Protein AF-A0A9D1C0P4-F1 (afdb_monomer_lite)

Structure (mmCIF, N/CA/C/O backbone):
data_AF-A0A9D1C0P4-F1
#
_entry.id   AF-A0A9D1C0P4-F1
#
loop_
_atom_site.group_PDB
_atom_site.id
_atom_site.type_symbol
_atom_site.label_atom_id
_atom_site.label_alt_id
_atom_site.label_comp_id
_atom_site.label_asym_id
_atom_site.label_entity_id
_atom_site.label_seq_id
_atom_site.pdbx_PDB_ins_code
_atom_site.Cartn_x
_atom_site.Cartn_y
_atom_site.Cartn_z
_atom_site.occupancy
_atom_site.B_iso_or_equiv
_atom_site.auth_seq_id
_atom_site.auth_comp_id
_atom_site.auth_asym_id
_atom_site.auth_atom_id
_atom_site.pdbx_PDB_model_num
ATOM 1 N N . MET A 1 1 ? -6.339 -3.676 -71.695 1.00 47.19 1 MET A N 1
ATOM 2 C CA . MET A 1 1 ? -6.099 -4.451 -70.458 1.00 47.19 1 MET A CA 1
ATOM 3 C C . MET A 1 1 ? -5.265 -3.570 -69.535 1.00 47.19 1 MET A C 1
ATOM 5 O O . MET A 1 1 ? -4.075 -3.431 -69.769 1.00 47.19 1 MET A O 1
ATOM 9 N N . PHE A 1 2 ? -5.892 -2.866 -68.589 1.00 57.50 2 PHE A N 1
ATOM 10 C CA . PHE A 1 2 ? -5.196 -1.977 -67.650 1.00 57.50 2 PHE A CA 1
ATOM 11 C C . PHE A 1 2 ? -5.024 -2.723 -66.327 1.00 57.50 2 PHE A C 1
ATOM 13 O O . PHE A 1 2 ? -6.004 -2.988 -65.640 1.00 57.50 2 PHE A O 1
ATOM 20 N N . GLN A 1 3 ? -3.793 -3.118 -66.008 1.00 63.97 3 GLN A N 1
ATOM 21 C CA . GLN A 1 3 ? -3.466 -3.713 -64.714 1.00 63.97 3 GLN A CA 1
ATOM 22 C C . GLN A 1 3 ? -3.339 -2.585 -63.687 1.00 63.97 3 GLN A C 1
ATOM 24 O O . GLN A 1 3 ? -2.425 -1.764 -63.776 1.00 63.97 3 GLN A O 1
ATOM 29 N N . ALA A 1 4 ? -4.263 -2.522 -62.730 1.00 64.19 4 ALA A N 1
ATOM 30 C CA . ALA A 1 4 ? -4.133 -1.643 -61.577 1.00 64.19 4 ALA A CA 1
ATOM 31 C C . ALA A 1 4 ? -2.969 -2.151 -60.713 1.00 64.19 4 ALA A C 1
ATOM 33 O O . ALA A 1 4 ? -3.048 -3.222 -60.116 1.00 64.19 4 ALA A O 1
ATOM 34 N N . GLN A 1 5 ? -1.868 -1.401 -60.665 1.00 65.94 5 GLN A N 1
ATOM 35 C CA . GLN A 1 5 ? -0.776 -1.654 -59.726 1.00 65.94 5 GLN A CA 1
ATOM 36 C C . GLN A 1 5 ? -1.295 -1.394 -58.308 1.00 65.94 5 GLN A C 1
ATOM 38 O O . GLN A 1 5 ? -1.337 -0.256 -57.839 1.00 65.94 5 GLN A O 1
ATOM 43 N N . GLN A 1 6 ? -1.737 -2.454 -57.633 1.00 66.25 6 GLN A N 1
ATOM 44 C CA . GLN A 1 6 ? -2.166 -2.391 -56.244 1.00 66.25 6 GLN A CA 1
ATOM 45 C C . GLN A 1 6 ? -0.928 -2.197 -55.365 1.00 66.25 6 GLN A C 1
ATOM 47 O O . GLN A 1 6 ? -0.249 -3.149 -54.984 1.00 66.25 6 GLN A O 1
ATOM 52 N N . LYS A 1 7 ? -0.612 -0.933 -55.063 1.00 64.50 7 LYS A N 1
ATOM 53 C CA . LYS A 1 7 ? 0.397 -0.566 -54.069 1.00 64.50 7 LYS A CA 1
ATOM 54 C C . LYS A 1 7 ? -0.047 -1.148 -52.730 1.00 64.50 7 LYS A C 1
ATOM 56 O O . LYS A 1 7 ? -0.967 -0.624 -52.102 1.00 64.50 7 LYS A O 1
ATOM 61 N N . VAL A 1 8 ? 0.585 -2.237 -52.300 1.00 65.19 8 VAL A N 1
ATOM 62 C CA . VAL A 1 8 ? 0.383 -2.772 -50.954 1.00 65.19 8 VAL A CA 1
ATOM 63 C C . VAL A 1 8 ? 0.871 -1.691 -49.995 1.00 65.19 8 VAL A C 1
ATOM 65 O O . VAL A 1 8 ? 2.058 -1.378 -49.930 1.00 65.19 8 VAL A O 1
ATOM 68 N N . MET A 1 9 ? -0.069 -1.021 -49.335 1.00 63.50 9 MET A N 1
ATOM 69 C CA . MET A 1 9 ? 0.244 -0.003 -48.345 1.00 63.50 9 MET A CA 1
ATOM 70 C C . MET A 1 9 ? 0.800 -0.727 -47.123 1.00 63.50 9 MET A C 1
ATOM 72 O O . MET A 1 9 ? 0.048 -1.250 -46.305 1.00 63.50 9 MET A O 1
ATOM 76 N N . THR A 1 10 ? 2.124 -0.804 -47.021 1.00 69.56 10 THR A N 1
ATOM 77 C CA . THR A 1 10 ? 2.783 -1.329 -45.830 1.00 69.56 10 THR A CA 1
ATOM 78 C C . THR A 1 10 ? 2.489 -0.383 -44.664 1.00 69.56 10 THR A C 1
ATOM 80 O O . THR A 1 10 ? 2.980 0.746 -44.642 1.00 69.56 10 THR A O 1
ATOM 83 N N . ASN A 1 11 ? 1.692 -0.830 -43.687 1.00 65.81 11 ASN A N 1
ATOM 84 C CA . ASN A 1 11 ? 1.461 -0.116 -42.426 1.00 65.81 11 ASN A CA 1
ATOM 85 C C . ASN A 1 11 ? 2.687 -0.256 -41.507 1.00 65.81 11 ASN A C 1
ATOM 87 O O . ASN A 1 11 ? 2.621 -0.851 -40.432 1.00 65.81 11 ASN A O 1
ATOM 91 N N . GLN A 1 12 ? 3.840 0.211 -41.982 1.00 76.75 12 GLN A N 1
ATOM 92 C CA . GLN A 1 12 ? 5.095 0.161 -41.251 1.00 76.75 12 GLN A CA 1
ATOM 93 C C . GLN A 1 12 ? 5.411 1.556 -40.756 1.00 76.75 12 GLN A C 1
ATOM 95 O O . GLN A 1 12 ? 5.708 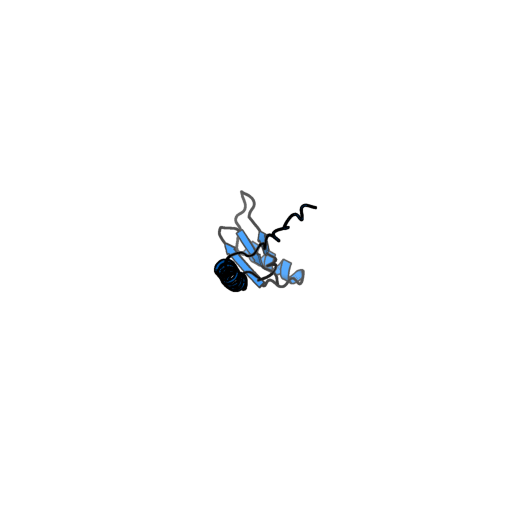2.480 -41.516 1.00 76.75 12 GLN A O 1
ATOM 100 N N . TYR A 1 13 ? 5.330 1.703 -39.445 1.00 82.31 13 TYR A N 1
ATOM 101 C CA . TYR A 1 13 ? 5.829 2.895 -38.808 1.00 82.31 13 TYR A CA 1
ATOM 102 C C . TYR A 1 13 ? 7.360 2.916 -38.875 1.00 82.31 13 TYR A C 1
ATOM 104 O O . TYR A 1 13 ? 8.004 1.867 -38.957 1.00 82.31 13 TYR A O 1
ATOM 112 N N . PRO A 1 14 ? 7.976 4.104 -38.830 1.00 87.81 14 PRO A N 1
ATOM 113 C CA . PRO A 1 14 ? 9.418 4.199 -38.676 1.00 87.81 14 PRO A CA 1
ATOM 114 C C . PRO A 1 14 ? 9.907 3.382 -37.468 1.00 87.81 14 PRO A C 1
ATOM 116 O O . PRO A 1 14 ? 9.281 3.426 -36.407 1.00 87.81 14 PRO A O 1
ATOM 119 N N . ALA A 1 15 ? 11.039 2.683 -37.612 1.00 85.69 15 ALA A N 1
ATOM 120 C CA . ALA A 1 15 ? 11.590 1.766 -36.602 1.00 85.69 15 ALA A CA 1
ATOM 121 C C . ALA A 1 15 ? 11.703 2.382 -35.192 1.00 85.69 15 ALA A C 1
ATOM 123 O O . ALA A 1 15 ? 11.489 1.703 -34.190 1.00 85.69 15 ALA A O 1
ATOM 124 N N . TRP A 1 16 ? 11.956 3.693 -35.117 1.00 90.62 16 TRP A N 1
ATOM 125 C CA . TRP A 1 16 ? 12.046 4.433 -33.858 1.00 90.62 16 TRP A CA 1
ATOM 126 C C . TRP A 1 16 ? 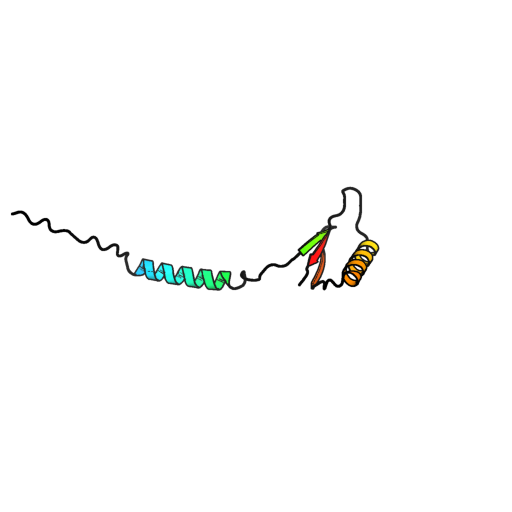10.754 4.399 -33.038 1.00 90.62 16 TRP A C 1
ATOM 128 O O . TRP A 1 16 ? 10.824 4.407 -31.814 1.00 90.62 16 TRP A O 1
ATOM 138 N N . LYS A 1 17 ? 9.580 4.325 -33.681 1.00 88.75 17 LYS A N 1
ATOM 139 C CA . LYS A 1 17 ? 8.297 4.266 -32.969 1.00 88.75 17 LYS A CA 1
ATOM 140 C C . LYS A 1 17 ? 8.130 2.938 -32.241 1.00 88.75 17 LYS A C 1
ATOM 142 O O . LYS A 1 17 ? 7.651 2.931 -31.115 1.00 88.75 17 LYS A O 1
ATOM 147 N N . TYR A 1 18 ? 8.564 1.838 -32.855 1.00 92.31 18 TYR A N 1
ATOM 148 C CA . TYR A 1 18 ? 8.551 0.524 -32.212 1.00 92.31 18 TYR A CA 1
ATOM 149 C C . TYR A 1 18 ? 9.557 0.457 -31.060 1.00 92.31 18 TYR A C 1
ATOM 151 O O . TYR A 1 18 ? 9.222 -0.044 -29.991 1.00 92.31 18 TYR A O 1
ATOM 159 N N . LEU A 1 19 ? 10.754 1.028 -31.243 1.00 94.00 19 LEU A N 1
ATOM 160 C CA . LEU A 1 19 ? 11.761 1.115 -30.183 1.00 94.00 19 LEU A CA 1
ATOM 161 C C . LEU A 1 19 ? 11.260 1.952 -28.999 1.00 94.00 19 LEU A C 1
ATOM 163 O O . LEU A 1 19 ? 11.377 1.526 -27.854 1.00 94.00 19 LEU A O 1
ATOM 167 N N . LEU A 1 20 ? 10.638 3.101 -29.273 1.00 95.50 20 LEU A N 1
ATOM 168 C CA . LEU A 1 20 ? 10.025 3.945 -28.251 1.00 95.50 20 LEU A CA 1
ATOM 169 C C . LEU A 1 20 ? 8.920 3.200 -27.487 1.00 95.50 20 LEU A C 1
ATOM 171 O O . LEU A 1 20 ? 8.872 3.276 -26.263 1.00 95.50 20 LEU A O 1
ATOM 175 N N . LEU A 1 21 ? 8.070 2.452 -28.198 1.00 95.19 21 LEU A N 1
ATOM 176 C CA . LEU A 1 21 ? 7.020 1.622 -27.602 1.00 95.19 21 LEU A CA 1
ATOM 177 C C . LEU A 1 21 ? 7.605 0.616 -26.609 1.00 95.19 21 LEU A C 1
ATOM 179 O O . LEU A 1 21 ? 7.183 0.586 -25.459 1.00 95.19 21 LEU A O 1
ATOM 183 N N . ILE A 1 22 ? 8.617 -0.145 -27.033 1.00 96.31 22 ILE A N 1
ATOM 184 C CA . ILE A 1 22 ? 9.283 -1.142 -26.185 1.00 96.31 22 ILE A CA 1
ATOM 185 C C . ILE A 1 22 ? 9.868 -0.479 -24.934 1.00 96.31 22 ILE A C 1
ATOM 187 O O . ILE A 1 22 ? 9.644 -0.960 -23.825 1.00 96.31 22 ILE A O 1
ATOM 191 N N . VAL A 1 23 ? 10.578 0.640 -25.094 1.00 96.75 23 VAL A N 1
ATOM 192 C CA . VAL A 1 23 ? 11.207 1.360 -23.977 1.00 96.75 23 VAL A CA 1
ATOM 193 C C . VAL A 1 23 ? 10.163 1.830 -22.963 1.00 96.75 23 VAL A C 1
ATOM 195 O O . VAL A 1 23 ? 10.308 1.567 -21.770 1.00 96.75 23 VAL A O 1
ATOM 198 N N . ILE A 1 24 ? 9.087 2.474 -23.420 1.00 96.38 24 ILE A N 1
ATOM 199 C CA . ILE A 1 24 ? 8.031 2.972 -22.529 1.00 96.38 24 ILE A CA 1
ATOM 200 C C . ILE A 1 24 ? 7.310 1.810 -21.840 1.00 96.38 24 ILE A C 1
ATOM 202 O O . ILE A 1 24 ? 7.046 1.891 -20.642 1.00 96.38 24 ILE A O 1
ATOM 206 N N . THR A 1 25 ? 7.032 0.714 -22.551 1.00 95.12 25 THR A N 1
ATOM 207 C CA . THR A 1 25 ? 6.426 -0.484 -21.956 1.00 95.12 25 THR A CA 1
ATOM 208 C C . THR A 1 25 ? 7.314 -1.079 -20.863 1.00 95.12 25 THR A C 1
ATOM 210 O O . THR A 1 25 ? 6.812 -1.375 -19.784 1.00 95.12 25 THR A O 1
ATOM 213 N N . VAL A 1 26 ? 8.626 -1.207 -21.082 1.00 95.88 26 VAL A N 1
ATOM 214 C CA . VAL A 1 26 ? 9.560 -1.740 -20.072 1.00 95.88 26 VAL A CA 1
ATOM 215 C C . VAL A 1 26 ? 9.631 -0.841 -18.836 1.00 95.88 26 VAL A C 1
ATOM 217 O O . VAL A 1 26 ? 9.601 -1.339 -17.708 1.00 95.88 26 VAL A O 1
ATOM 220 N N . ILE A 1 27 ? 9.674 0.479 -19.032 1.00 94.94 27 ILE A N 1
ATOM 221 C CA . ILE A 1 27 ? 9.663 1.448 -17.928 1.00 94.94 27 ILE A CA 1
ATOM 222 C C . ILE A 1 27 ? 8.343 1.347 -17.155 1.00 94.94 27 ILE A C 1
ATOM 224 O O . ILE A 1 27 ? 8.361 1.251 -15.930 1.00 94.94 27 ILE A O 1
ATOM 228 N N . GLY A 1 28 ? 7.209 1.302 -17.858 1.00 92.44 28 GLY A N 1
ATOM 229 C CA . GLY A 1 28 ? 5.885 1.167 -17.253 1.00 92.44 28 GLY A CA 1
ATOM 230 C C . GLY A 1 28 ? 5.719 -0.133 -16.467 1.00 92.44 28 GLY A C 1
ATOM 231 O O . GLY A 1 28 ? 5.197 -0.103 -15.359 1.00 92.44 28 GLY A O 1
ATOM 232 N N . LEU A 1 29 ? 6.218 -1.258 -16.987 1.00 90.75 29 LEU A N 1
ATOM 233 C CA . LEU A 1 29 ? 6.196 -2.548 -16.288 1.00 90.75 29 LEU A CA 1
ATOM 234 C C . LEU A 1 29 ? 7.075 -2.535 -15.036 1.00 90.75 29 LEU A C 1
ATOM 236 O O . LEU A 1 29 ? 6.633 -2.976 -13.980 1.00 90.75 29 LEU A O 1
ATOM 240 N N . THR A 1 30 ? 8.290 -1.993 -15.130 1.00 89.62 30 THR A N 1
ATOM 241 C CA . THR A 1 30 ? 9.190 -1.847 -13.973 1.00 89.62 30 THR A CA 1
ATOM 242 C C . THR A 1 30 ? 8.571 -0.949 -12.903 1.00 89.62 30 THR A C 1
ATOM 244 O O . THR A 1 30 ? 8.664 -1.243 -11.716 1.00 89.62 30 THR A O 1
ATOM 247 N N . TYR A 1 31 ? 7.897 0.122 -13.320 1.00 88.00 31 TYR A N 1
ATOM 248 C CA . TYR A 1 31 ? 7.216 1.044 -12.417 1.00 88.00 31 TYR A CA 1
ATOM 249 C C . TYR A 1 31 ? 5.949 0.448 -11.791 1.00 88.00 31 TYR A C 1
ATOM 251 O O . TYR A 1 31 ? 5.660 0.699 -10.625 1.00 88.00 31 TYR A O 1
ATOM 259 N N . ALA A 1 32 ? 5.199 -0.360 -12.543 1.00 85.06 32 ALA A N 1
ATOM 260 C CA . ALA A 1 32 ? 4.005 -1.036 -12.048 1.00 85.06 32 ALA A CA 1
ATOM 261 C C . ALA A 1 32 ? 4.333 -2.245 -11.159 1.00 85.06 32 ALA A C 1
ATOM 263 O O . ALA A 1 32 ? 3.507 -2.612 -10.332 1.00 85.06 32 ALA A O 1
ATOM 264 N N . MET A 1 33 ? 5.523 -2.842 -11.291 1.00 79.69 33 MET A N 1
ATOM 265 C CA . MET A 1 33 ? 5.966 -4.007 -10.516 1.00 79.69 33 MET A CA 1
ATOM 266 C C . MET A 1 33 ? 5.785 -3.854 -8.992 1.00 79.69 33 MET A C 1
ATOM 268 O O . MET A 1 33 ? 5.193 -4.749 -8.392 1.00 79.69 33 MET A O 1
ATOM 272 N N . PRO A 1 34 ? 6.197 -2.745 -8.343 1.00 73.31 34 PRO A N 1
ATOM 273 C CA . PRO A 1 34 ? 5.930 -2.524 -6.920 1.00 73.31 34 PRO A CA 1
ATOM 274 C C . PRO A 1 34 ? 4.484 -2.109 -6.609 1.00 73.31 34 PRO A C 1
ATOM 276 O O . PRO A 1 34 ? 4.137 -2.003 -5.446 1.00 73.31 34 PRO A O 1
ATOM 279 N N . ASN A 1 35 ? 3.636 -1.838 -7.599 1.00 71.69 35 ASN A N 1
ATOM 280 C CA . ASN A 1 35 ? 2.216 -1.524 -7.399 1.00 71.69 35 ASN A CA 1
ATOM 281 C C . ASN A 1 35 ? 1.310 -2.752 -7.628 1.00 71.69 35 ASN A C 1
ATOM 283 O O . ASN A 1 35 ? 0.092 -2.625 -7.679 1.00 71.69 35 ASN A O 1
ATOM 287 N N . LEU A 1 36 ? 1.898 -3.942 -7.795 1.00 65.19 36 LEU A N 1
ATOM 288 C CA . LEU A 1 36 ? 1.182 -5.216 -7.935 1.00 65.19 36 LEU A CA 1
ATOM 289 C C . LEU A 1 36 ? 0.856 -5.877 -6.586 1.00 65.19 36 LEU A C 1
ATOM 291 O O . LEU A 1 36 ? 0.392 -7.016 -6.573 1.00 65.19 36 LEU A O 1
ATOM 295 N N . PHE A 1 37 ? 1.121 -5.210 -5.457 1.00 64.81 37 PHE A N 1
ATOM 296 C CA . PHE A 1 37 ? 0.733 -5.737 -4.152 1.00 64.81 37 PHE A CA 1
ATOM 297 C C . PHE A 1 37 ? -0.794 -5.837 -4.095 1.00 64.81 37 PHE A C 1
ATOM 299 O O . PHE A 1 37 ? -1.496 -4.847 -4.295 1.00 64.81 37 PHE A O 1
ATOM 306 N N . GLY A 1 38 ? -1.259 -7.080 -3.940 1.00 63.09 38 GLY A N 1
ATOM 307 C CA . GLY A 1 38 ? -2.660 -7.477 -3.994 1.00 63.09 38 GLY A CA 1
ATOM 308 C C . GLY A 1 38 ? -3.497 -6.902 -2.860 1.00 63.09 38 GLY A C 1
ATOM 309 O O . GLY A 1 38 ? -3.007 -6.114 -2.053 1.00 63.09 38 GLY A O 1
ATOM 310 N N . ASP A 1 39 ? -4.767 -7.302 -2.846 1.00 62.66 39 ASP A N 1
ATOM 311 C CA . ASP A 1 39 ? -5.779 -6.822 -1.909 1.00 62.66 39 ASP A CA 1
ATOM 312 C C . ASP A 1 39 ? -5.215 -6.754 -0.476 1.00 62.66 39 ASP A C 1
ATOM 314 O O . ASP A 1 39 ? -4.819 -7.770 0.085 1.00 62.66 39 ASP A O 1
ATOM 318 N N . ASP A 1 40 ? -5.134 -5.542 0.090 1.00 69.94 40 ASP A N 1
ATOM 319 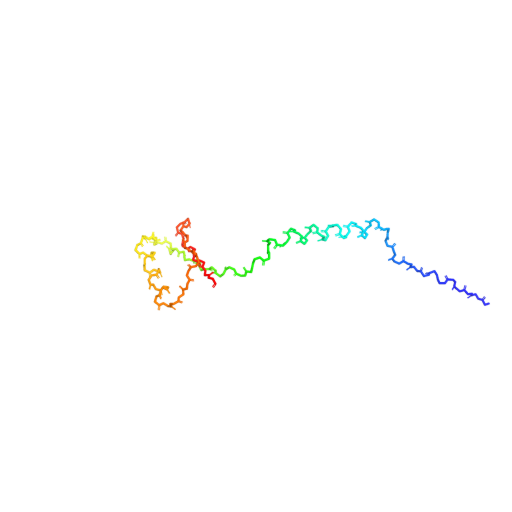C CA . ASP A 1 40 ? -4.846 -5.281 1.508 1.00 69.94 40 ASP A CA 1
ATOM 320 C C . ASP A 1 40 ? -6.209 -5.123 2.199 1.00 69.94 40 ASP A C 1
ATOM 322 O O . ASP A 1 40 ? -6.758 -4.010 2.216 1.00 69.94 40 ASP A O 1
ATOM 326 N N . PRO A 1 41 ? -6.846 -6.226 2.652 1.00 72.50 41 PRO A N 1
ATOM 327 C CA . PRO A 1 41 ? -8.165 -6.171 3.257 1.00 72.50 41 PRO A CA 1
ATOM 328 C C . PRO A 1 41 ? -8.089 -5.326 4.525 1.00 72.50 41 PRO A C 1
ATOM 330 O O . P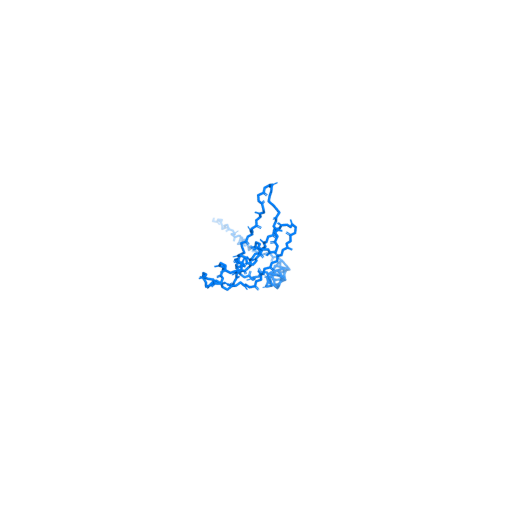RO A 1 41 ? -7.543 -5.731 5.549 1.00 72.50 41 PRO A O 1
ATOM 333 N N . ALA A 1 42 ? -8.657 -4.127 4.456 1.00 81.06 42 ALA A N 1
ATOM 334 C CA . ALA A 1 42 ? -8.663 -3.187 5.561 1.00 81.06 42 ALA A CA 1
ATOM 335 C C . ALA A 1 42 ? -10.093 -2.807 5.944 1.00 81.06 42 ALA A C 1
ATOM 337 O O . ALA A 1 42 ? -10.915 -2.445 5.099 1.00 81.06 42 ALA A O 1
ATOM 338 N N . VAL A 1 43 ? -10.380 -2.839 7.244 1.00 81.38 43 VAL A N 1
ATOM 339 C CA . VAL A 1 43 ? -11.635 -2.341 7.813 1.00 81.38 43 VAL A CA 1
ATOM 340 C C . VAL A 1 43 ? -11.348 -1.060 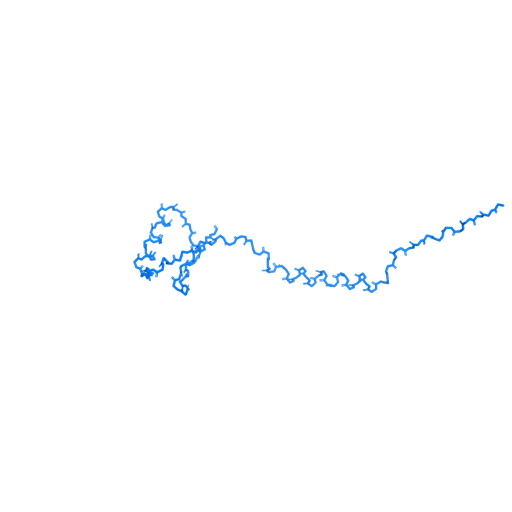8.579 1.00 81.38 43 VAL A C 1
ATOM 342 O O . VAL A 1 43 ? -10.560 -1.034 9.527 1.00 81.38 43 VAL A O 1
ATOM 345 N N . GLN A 1 44 ? -12.017 0.017 8.169 1.00 82.81 44 GLN A N 1
ATOM 346 C CA . GLN A 1 44 ? -11.931 1.305 8.841 1.00 82.81 44 GLN A CA 1
ATOM 347 C C . GLN A 1 44 ? -13.130 1.508 9.768 1.00 82.81 44 GLN A C 1
ATOM 349 O O . GLN A 1 44 ? -14.276 1.607 9.328 1.00 82.81 44 GLN A O 1
ATOM 354 N N . ILE A 1 45 ? -12.854 1.644 11.060 1.00 82.00 45 ILE A N 1
ATOM 355 C CA . ILE A 1 45 ? -13.846 1.934 12.090 1.00 82.00 45 ILE A CA 1
ATOM 356 C C . ILE A 1 45 ? -13.761 3.433 12.382 1.00 82.00 45 ILE A C 1
ATOM 358 O O . ILE A 1 45 ? -12.730 3.934 12.829 1.00 82.00 45 ILE A O 1
ATOM 362 N N . SER A 1 46 ? -14.838 4.165 12.092 1.00 81.25 46 SER A N 1
ATOM 363 C CA . SER A 1 46 ? -14.947 5.605 12.360 1.00 81.25 46 SER A CA 1
ATOM 364 C C . SER A 1 46 ? -15.941 5.867 13.489 1.00 81.25 46 SER A C 1
ATOM 366 O O . SER A 1 46 ? -16.958 5.174 13.569 1.00 81.25 46 SER A O 1
ATOM 368 N N . PRO A 1 47 ? -15.696 6.868 14.345 1.00 77.44 47 PRO A N 1
ATOM 369 C CA . PRO A 1 47 ? -16.622 7.208 15.406 1.00 77.44 47 PRO A CA 1
ATOM 370 C C . PRO A 1 47 ? -17.896 7.824 14.824 1.00 77.44 47 PRO A C 1
ATOM 372 O O . PRO A 1 47 ? -17.857 8.602 13.867 1.00 77.44 47 PRO A O 1
ATOM 375 N N . ALA A 1 48 ? -19.044 7.513 15.427 1.00 77.19 48 ALA A N 1
ATOM 376 C CA . ALA A 1 48 ? -20.252 8.298 15.200 1.00 77.19 48 ALA A CA 1
ATOM 377 C C . ALA A 1 48 ? -20.016 9.741 15.687 1.00 77.19 48 ALA A C 1
ATOM 379 O O . ALA A 1 48 ? -19.218 9.948 16.598 1.00 77.19 48 ALA A O 1
ATOM 380 N N . LYS A 1 49 ? -20.727 10.731 15.118 1.00 67.56 49 LYS A N 1
ATOM 381 C CA . LYS A 1 49 ? -20.534 12.193 15.316 1.00 67.56 49 LYS A CA 1
ATOM 382 C C . LYS A 1 49 ? -20.440 12.698 16.775 1.00 67.56 49 LYS A C 1
ATOM 384 O O . LYS A 1 49 ? -20.167 13.875 16.980 1.00 67.56 49 LYS A O 1
ATOM 389 N N . SER A 1 50 ? -20.674 11.851 17.772 1.00 67.75 50 SER A N 1
ATOM 390 C CA . SER A 1 50 ? -20.723 12.181 19.201 1.00 67.75 50 SER A CA 1
ATOM 391 C C . SER A 1 50 ? -19.911 11.216 20.078 1.00 67.75 50 SER A C 1
ATOM 393 O O . SER A 1 50 ? -20.010 11.281 21.299 1.00 67.75 50 SER A O 1
ATOM 395 N N . VAL A 1 51 ? -19.151 10.295 19.479 1.00 70.81 51 VAL A N 1
ATOM 396 C CA . VAL A 1 51 ? -18.374 9.271 20.189 1.00 70.81 51 VAL A CA 1
ATOM 397 C C . VAL A 1 51 ? -16.893 9.577 20.012 1.00 70.81 51 VAL A C 1
ATOM 399 O O . VAL A 1 51 ? -16.429 9.767 18.894 1.00 70.81 51 VAL A O 1
ATOM 402 N N . VAL A 1 52 ? -16.141 9.616 21.108 1.00 70.94 52 VAL A N 1
ATOM 403 C CA . VAL A 1 52 ? -14.676 9.650 21.059 1.00 70.94 52 VAL A CA 1
ATOM 404 C C . VAL A 1 52 ? -14.188 8.230 21.282 1.00 70.94 52 VAL A C 1
ATOM 406 O O . VAL A 1 52 ? -14.608 7.565 22.228 1.00 70.94 52 VAL A O 1
ATOM 409 N N . PHE A 1 53 ? -13.340 7.743 20.384 1.00 73.75 53 PHE A N 1
ATOM 410 C CA . PHE A 1 53 ? -12.679 6.467 20.590 1.00 73.75 53 PHE A CA 1
ATOM 411 C C . PHE A 1 53 ? -11.617 6.591 21.679 1.00 73.75 53 PHE A C 1
ATOM 413 O O . PHE A 1 53 ? -10.728 7.432 21.596 1.00 73.75 53 PHE A O 1
ATOM 420 N N . ASN A 1 54 ? -11.732 5.727 22.686 1.00 71.19 54 ASN A N 1
ATOM 421 C CA . ASN A 1 54 ? -10.808 5.624 23.810 1.00 71.19 54 ASN A CA 1
ATOM 422 C C . ASN A 1 54 ? -10.051 4.290 23.752 1.00 71.19 54 ASN A C 1
ATOM 424 O O . ASN A 1 54 ? -10.462 3.366 23.043 1.00 71.19 54 ASN A O 1
ATOM 428 N N . ALA A 1 55 ? -8.992 4.168 24.557 1.00 70.94 55 ALA A N 1
ATOM 429 C CA . ALA A 1 55 ? -8.179 2.953 24.670 1.00 70.94 55 ALA A CA 1
ATOM 430 C C . ALA A 1 55 ? -9.018 1.691 24.969 1.00 70.94 55 ALA A C 1
ATOM 432 O O . ALA A 1 55 ? -8.763 0.633 24.402 1.00 70.94 55 ALA A O 1
ATOM 433 N N . ASP A 1 56 ? -10.095 1.807 25.752 1.00 77.56 56 ASP A N 1
ATOM 434 C CA . ASP A 1 56 ? -10.998 0.682 26.043 1.00 77.56 56 ASP A CA 1
ATOM 435 C C . ASP A 1 56 ? -11.711 0.135 24.797 1.00 77.56 56 ASP A C 1
ATOM 437 O O . ASP A 1 56 ? -12.018 -1.055 24.703 1.00 77.56 56 ASP A O 1
ATOM 441 N N . THR A 1 57 ? -11.987 1.000 23.815 1.00 74.69 57 THR A N 1
ATOM 442 C CA . THR A 1 57 ? -12.616 0.583 22.552 1.00 74.69 57 THR A CA 1
ATOM 443 C C . THR A 1 57 ? -11.635 -0.223 21.712 1.00 74.69 57 THR A C 1
ATOM 445 O O . THR A 1 57 ? -12.038 -1.209 21.102 1.00 74.69 57 THR A O 1
ATOM 448 N N . GLN A 1 58 ? -10.355 0.150 21.731 1.00 71.69 58 GLN A N 1
ATOM 449 C CA . GLN A 1 58 ? -9.300 -0.586 21.044 1.00 71.69 58 GLN A CA 1
ATOM 450 C C . GLN A 1 58 ? -9.137 -1.994 21.631 1.00 71.69 58 GLN A C 1
ATOM 452 O O . GLN A 1 58 ? -9.263 -2.968 20.894 1.00 71.69 58 GLN A O 1
ATOM 457 N N . VAL A 1 59 ? -8.997 -2.109 22.957 1.00 78.75 59 VAL A N 1
ATOM 458 C CA . VAL A 1 59 ? -8.877 -3.408 23.651 1.00 78.75 59 VAL A CA 1
ATOM 459 C C . VAL A 1 59 ? -10.090 -4.302 23.376 1.00 78.75 59 VAL A C 1
ATOM 461 O O . VAL A 1 59 ? -9.965 -5.510 23.179 1.00 78.75 59 VAL A O 1
ATOM 464 N N . LYS A 1 60 ? -11.292 -3.715 23.321 1.00 82.12 60 LYS A N 1
ATOM 465 C CA . LYS A 1 60 ? -12.516 -4.455 22.998 1.00 82.12 60 LYS A CA 1
ATOM 466 C C . LYS A 1 60 ? -12.524 -4.970 21.559 1.00 82.12 60 LYS A C 1
ATOM 468 O O . LYS A 1 60 ? -13.001 -6.077 21.330 1.00 82.12 60 LYS A O 1
ATOM 473 N N . VAL A 1 61 ? -12.045 -4.179 20.601 1.00 80.06 61 VAL A N 1
ATOM 474 C CA . VAL A 1 61 ? -11.967 -4.595 19.195 1.00 80.06 61 VAL A CA 1
ATOM 475 C C . VAL A 1 61 ? -10.918 -5.692 19.026 1.00 80.06 61 VAL A C 1
ATOM 477 O O . VAL A 1 61 ? -11.240 -6.725 18.450 1.00 80.06 61 VAL A O 1
ATOM 480 N N . GLU A 1 62 ? -9.730 -5.533 19.608 1.00 78.44 62 GLU A N 1
ATOM 481 C CA . GLU A 1 62 ? -8.672 -6.554 19.600 1.00 78.44 62 GLU A CA 1
ATOM 482 C C . GLU A 1 62 ? -9.166 -7.880 20.202 1.00 78.44 62 GLU A C 1
ATOM 484 O O . GLU A 1 62 ? -9.084 -8.923 19.556 1.00 78.44 62 GLU A O 1
ATOM 489 N N . GLY A 1 63 ? -9.811 -7.840 21.373 1.00 82.00 63 GLY A N 1
ATOM 490 C CA . GLY A 1 63 ? -10.349 -9.045 22.013 1.00 82.00 63 GLY A CA 1
ATOM 491 C C . GLY A 1 63 ? -11.535 -9.688 21.279 1.00 82.00 63 GLY A C 1
ATOM 492 O O . GLY A 1 63 ? -11.797 -10.878 21.456 1.00 82.00 63 GLY A O 1
ATOM 493 N N . LEU A 1 64 ? -12.285 -8.938 20.464 1.00 83.56 64 LEU A N 1
ATOM 494 C CA . LEU A 1 64 ? -13.324 -9.505 19.594 1.00 83.56 64 LEU A CA 1
ATOM 495 C C . LEU A 1 64 ? -12.719 -10.172 18.357 1.00 83.56 64 LEU A C 1
ATOM 497 O O . LEU A 1 64 ? -13.201 -11.229 17.955 1.00 83.56 64 LEU A O 1
ATOM 501 N N . LEU A 1 65 ? -11.675 -9.572 17.783 1.00 82.56 65 LEU A N 1
ATOM 502 C CA . LEU A 1 65 ? -10.959 -10.117 16.630 1.00 82.56 65 LEU A CA 1
ATOM 503 C C . LEU A 1 65 ? -10.226 -11.413 16.998 1.00 82.56 65 LEU A C 1
ATOM 505 O O . LEU A 1 65 ? -10.355 -12.401 16.278 1.00 82.56 65 LEU A O 1
ATOM 509 N N . GLU A 1 66 ? -9.589 -11.459 18.171 1.00 81.19 66 GLU A N 1
ATOM 510 C CA . GLU A 1 66 ? -8.951 -12.671 18.699 1.00 81.19 66 GLU A CA 1
ATOM 511 C C . GLU A 1 66 ? -9.974 -13.793 18.940 1.00 81.19 66 GLU A C 1
ATOM 513 O O . GLU A 1 66 ? -9.780 -14.928 18.508 1.00 81.19 66 GLU A O 1
ATOM 518 N N . LYS A 1 67 ? -11.127 -13.477 19.551 1.00 83.94 67 LYS A N 1
ATOM 519 C CA . LYS A 1 67 ? -12.220 -14.450 19.746 1.00 83.94 67 LYS A CA 1
ATOM 520 C C . LYS A 1 67 ? -12.815 -14.964 18.439 1.00 83.94 67 LYS A C 1
ATOM 522 O O . LYS A 1 67 ? -13.319 -16.084 18.409 1.00 83.94 67 LYS A O 1
ATOM 527 N N . ALA A 1 68 ? -12.801 -14.144 17.392 1.00 82.31 68 ALA A N 1
ATOM 528 C CA . ALA A 1 68 ? -13.246 -14.527 16.059 1.00 82.31 68 ALA A CA 1
ATOM 529 C C . ALA A 1 68 ? -12.176 -15.311 15.275 1.00 82.31 68 ALA A C 1
ATOM 531 O O . ALA A 1 68 ? -12.483 -15.811 14.195 1.00 82.31 68 ALA A O 1
ATOM 532 N N . GLY A 1 69 ? -10.951 -15.436 15.805 1.00 79.00 69 GLY A N 1
ATOM 533 C CA . GLY A 1 69 ? -9.836 -16.115 15.144 1.00 79.00 69 GLY A CA 1
ATOM 534 C C . GLY A 1 69 ? -9.289 -15.361 13.930 1.00 79.00 69 GLY A C 1
ATOM 535 O O . GLY A 1 69 ? -8.777 -15.994 13.013 1.00 79.00 69 GLY A O 1
ATOM 536 N N . LEU A 1 70 ? -9.443 -14.033 13.888 1.00 78.38 70 LEU A N 1
ATOM 537 C CA . LEU A 1 70 ? -8.962 -13.195 12.789 1.00 78.38 70 LEU A CA 1
ATOM 538 C C . LEU A 1 70 ? -7.575 -12.638 13.123 1.00 78.38 70 LEU A C 1
ATOM 540 O O . LEU A 1 70 ? -7.424 -11.895 14.094 1.00 78.38 70 LEU A O 1
ATOM 544 N N . GLU A 1 71 ? -6.574 -12.967 12.305 1.00 72.62 71 GLU A N 1
ATOM 545 C CA . GLU A 1 71 ? -5.229 -12.401 12.431 1.00 72.62 71 GLU A CA 1
ATOM 546 C C . GLU A 1 71 ? -5.205 -10.963 11.901 1.00 72.62 71 GLU A C 1
ATOM 548 O O . GLU A 1 71 ? -5.608 -10.668 10.774 1.00 72.62 71 GLU A O 1
ATOM 553 N N . VAL A 1 72 ? -4.761 -10.040 12.753 1.00 76.12 72 VAL A N 1
ATOM 554 C CA . VAL A 1 72 ? -4.640 -8.621 12.421 1.00 76.12 72 VAL A CA 1
ATOM 555 C C . VAL A 1 72 ? -3.194 -8.337 12.048 1.00 76.12 72 VAL A C 1
ATOM 557 O O . VAL A 1 72 ? -2.306 -8.391 12.896 1.00 76.12 72 VAL A O 1
ATOM 560 N N . LYS A 1 73 ? -2.971 -7.958 10.791 1.00 74.31 73 LYS A N 1
ATOM 561 C CA . LYS A 1 73 ? -1.658 -7.570 10.269 1.00 74.31 73 LYS A CA 1
ATOM 562 C C . LYS A 1 73 ? -1.154 -6.270 10.892 1.00 74.31 73 LYS A C 1
ATOM 564 O O . LYS A 1 73 ? 0.025 -6.122 11.205 1.00 74.31 73 LYS A O 1
ATOM 569 N N . SER A 1 74 ? -2.043 -5.285 11.047 1.00 73.88 74 SER A N 1
ATOM 570 C CA . SER A 1 74 ? -1.732 -4.030 11.744 1.00 73.88 74 SER A CA 1
ATOM 571 C C . SER A 1 74 ? -2.995 -3.295 12.186 1.00 73.88 74 SER A C 1
ATOM 573 O O . SER A 1 74 ? -3.991 -3.277 11.463 1.00 73.88 74 SER A O 1
ATOM 575 N N . SER A 1 75 ? -2.927 -2.620 13.331 1.00 70.62 75 SER A N 1
ATOM 576 C CA . SER A 1 75 ? -3.952 -1.686 13.802 1.00 70.62 75 SER A 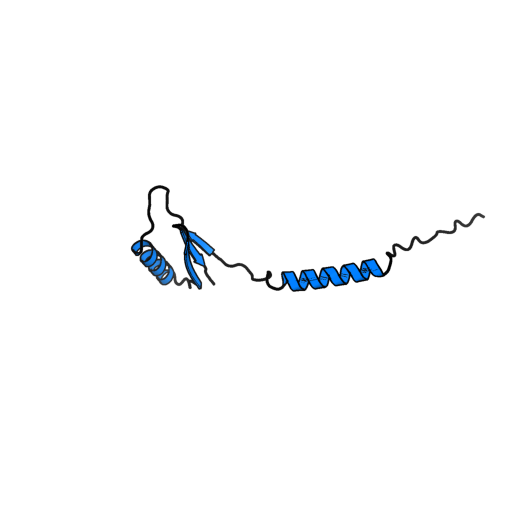CA 1
ATOM 577 C C . SER A 1 75 ? -3.345 -0.294 13.965 1.00 70.62 75 SER A C 1
ATOM 579 O O . SER A 1 75 ? -2.437 -0.102 14.775 1.00 70.62 75 SER A O 1
ATOM 581 N N . VAL A 1 76 ? -3.838 0.685 13.207 1.00 76.19 76 VAL A N 1
ATOM 582 C CA . VAL A 1 76 ? -3.365 2.076 13.269 1.00 76.19 76 VAL A CA 1
ATOM 583 C C . VAL A 1 76 ? -4.513 2.989 13.679 1.00 76.19 76 VAL A C 1
ATOM 585 O O . VAL A 1 76 ? -5.602 2.925 13.108 1.00 76.19 76 VAL A O 1
ATOM 588 N N . PHE A 1 77 ? -4.266 3.855 14.661 1.00 73.94 77 PHE A N 1
ATOM 589 C CA . PHE A 1 77 ? -5.190 4.921 15.032 1.00 73.94 77 PHE A CA 1
ATOM 590 C C . PHE A 1 77 ? -4.757 6.229 14.371 1.00 73.94 77 PHE A C 1
ATOM 592 O O . PHE A 1 77 ? -3.738 6.809 14.740 1.00 73.94 77 PHE A O 1
ATOM 599 N N . GLU A 1 78 ? -5.527 6.694 13.390 1.00 72.75 78 GLU A N 1
ATOM 600 C CA . GLU A 1 78 ? -5.198 7.888 12.612 1.00 72.75 78 GLU A CA 1
ATOM 601 C C . GLU A 1 78 ? -6.419 8.811 12.515 1.00 72.75 78 GLU A C 1
ATOM 603 O O . GLU A 1 78 ? -7.511 8.403 12.113 1.00 72.75 78 GLU A O 1
ATOM 608 N N . GLY A 1 79 ? -6.261 10.069 12.943 1.00 69.12 79 GLY A N 1
ATOM 609 C CA . GLY A 1 79 ? -7.310 11.091 12.830 1.00 69.12 79 GLY A CA 1
ATOM 610 C C . GLY A 1 79 ? -8.624 10.763 13.556 1.00 69.12 79 GLY A C 1
ATOM 611 O O . GLY A 1 79 ? -9.691 11.169 13.096 1.00 69.12 79 GLY A O 1
ATOM 612 N N . GLY A 1 80 ? -8.573 10.006 14.657 1.00 72.88 80 GLY A N 1
ATOM 613 C CA . GLY A 1 80 ? -9.767 9.601 15.408 1.00 72.88 80 GLY A CA 1
ATOM 614 C C . GLY A 1 80 ? -10.464 8.350 14.871 1.00 72.88 80 GLY A C 1
ATOM 615 O O . GLY A 1 80 ? -11.558 8.034 15.329 1.00 72.88 80 GLY A O 1
ATOM 616 N N . LYS A 1 81 ? -9.866 7.644 13.906 1.00 76.69 81 LYS A N 1
ATOM 617 C CA . LYS A 1 81 ? -10.395 6.414 13.302 1.00 76.69 81 LYS A CA 1
ATOM 618 C C . LYS A 1 81 ? -9.417 5.264 13.520 1.00 76.69 81 LYS A C 1
ATOM 620 O O . LYS A 1 81 ? -8.209 5.485 13.544 1.00 76.69 81 LYS A O 1
ATOM 625 N N . PHE A 1 82 ? -9.932 4.043 13.621 1.00 78.88 82 PHE A N 1
ATOM 626 C CA . PHE A 1 82 ? -9.100 2.841 13.608 1.00 78.88 82 PHE A CA 1
ATOM 627 C C . PHE A 1 82 ? -9.078 2.251 12.207 1.00 78.88 82 PHE A C 1
ATOM 629 O O . PHE A 1 82 ? -10.129 2.034 11.604 1.00 78.88 82 PHE A O 1
ATOM 636 N N . LEU A 1 83 ? -7.884 1.987 11.702 1.00 80.75 83 LEU A N 1
ATOM 637 C CA . LEU A 1 83 ? -7.660 1.239 10.478 1.00 80.75 83 LEU A CA 1
ATOM 638 C C . LEU A 1 83 ? -7.056 -0.103 10.871 1.00 80.75 83 LEU A C 1
ATOM 640 O O . LEU A 1 83 ? -5.965 -0.154 11.440 1.00 80.75 83 LEU A O 1
ATOM 644 N N . ILE A 1 84 ? -7.793 -1.173 10.597 1.00 81.69 84 ILE A N 1
ATOM 645 C CA . ILE A 1 84 ? -7.393 -2.544 10.906 1.00 81.69 84 ILE A CA 1
ATOM 646 C C . ILE A 1 84 ? -7.127 -3.233 9.581 1.00 81.69 84 ILE A C 1
ATOM 648 O O . ILE A 1 84 ? -8.034 -3.331 8.757 1.00 81.69 84 ILE A O 1
ATOM 652 N N . ARG A 1 85 ? -5.883 -3.657 9.370 1.00 82.38 85 ARG A N 1
ATOM 653 C CA . ARG A 1 85 ? -5.476 -4.451 8.210 1.00 82.38 85 ARG A CA 1
ATOM 654 C C . ARG A 1 85 ? -5.464 -5.920 8.587 1.00 82.38 85 ARG A C 1
ATOM 656 O O . ARG A 1 85 ? -4.973 -6.263 9.665 1.00 82.38 85 ARG A O 1
ATOM 663 N N . PHE A 1 86 ? -5.963 -6.749 7.692 1.00 78.81 86 PHE A N 1
ATOM 664 C CA . PHE A 1 86 ? -5.936 -8.200 7.792 1.00 78.81 86 PHE A CA 1
ATOM 665 C C . PHE A 1 86 ? -4.913 -8.753 6.791 1.00 78.81 86 PHE A C 1
ATOM 667 O O . PHE A 1 86 ? -4.502 -8.040 5.871 1.00 78.81 86 PHE A O 1
ATOM 674 N N . ASP A 1 87 ? -4.459 -9.981 7.021 1.00 68.69 87 ASP A N 1
ATOM 675 C CA . ASP A 1 87 ? -3.662 -10.746 6.052 1.00 68.69 87 ASP A CA 1
ATOM 676 C C . ASP A 1 87 ? -4.547 -11.594 5.124 1.00 68.69 87 ASP A C 1
ATOM 678 O O . ASP A 1 87 ? -5.689 -11.935 5.523 1.00 68.69 87 ASP A O 1
#

Radius of gyration: 28.7 Å; chains: 1; bounding box: 33×28×96 Å

Foldseek 3Di:
DDDDPPPPPPPDDPPVVVVVVVVVVVVVCVVCVVVPPDDFDKDKAADDPPDQDDPVNVVVVVVVCVVVVFDWPDWDCDPRMIITTGD

Secondary structure (DSSP, 8-state):
--------------HHHHHHHHHHHHHHHHHHGGG------EEEE---TT----HHHHHHHHHHHHHTT--EEEEEEETTEEEEEE-

pLDDT: mean 77.69, std 10.15, range [47.19, 96.75]

Sequence (87 aa):
MFQAQQKVMTNQYPAWKYLLLIVITVIGLTYAMPNLFGDDPAVQISPAKSVVFNADTQVKVEGLLEKAGLEVKSSVFEGGKFLIRFD